Protein AF-A0A6C0CWK1-F1 (afdb_monomer_lite)

pLDDT: mean 80.48, std 12.51, range [47.22, 93.94]

Structure (mmCIF, N/CA/C/O backbone):
data_AF-A0A6C0CWK1-F1
#
_entry.id   AF-A0A6C0CWK1-F1
#
loop_
_atom_site.group_PDB
_atom_site.id
_atom_site.type_symbol
_atom_site.label_atom_id
_atom_site.label_alt_id
_atom_site.label_comp_id
_atom_site.label_asym_id
_atom_site.label_entity_id
_atom_site.label_seq_id
_atom_site.pdbx_PDB_ins_code
_atom_site.Cartn_x
_atom_site.Cartn_y
_atom_site.Cartn_z
_atom_site.occupancy
_atom_site.B_iso_or_equiv
_atom_site.auth_seq_id
_atom_site.auth_comp_id
_atom_site.auth_asym_id
_atom_site.auth_atom_id
_atom_site.pdbx_PDB_model_num
ATOM 1 N N . MET A 1 1 ? 17.501 15.037 -28.479 1.00 47.22 1 MET A N 1
ATOM 2 C CA . MET A 1 1 ? 17.568 13.615 -28.060 1.00 47.22 1 MET A CA 1
ATOM 3 C C . MET A 1 1 ? 17.925 13.495 -26.568 1.00 47.22 1 MET A C 1
ATOM 5 O O . MET A 1 1 ? 18.714 12.646 -26.184 1.00 47.22 1 MET A O 1
ATOM 9 N N . SER A 1 2 ? 17.358 14.362 -25.718 1.00 50.47 2 SER A N 1
ATOM 10 C CA . SER A 1 2 ? 17.754 14.552 -24.309 1.00 50.47 2 SER A CA 1
ATOM 11 C C . SER A 1 2 ? 16.582 14.459 -23.321 1.00 50.47 2 SER A C 1
ATOM 13 O O . SER A 1 2 ? 16.743 14.811 -22.162 1.00 50.47 2 SER A O 1
ATOM 15 N N . GLU A 1 3 ? 15.417 13.981 -23.762 1.00 53.56 3 GLU A N 1
ATOM 16 C CA . GLU A 1 3 ? 14.174 13.981 -22.967 1.00 53.56 3 GLU A CA 1
ATOM 17 C C . GLU A 1 3 ? 13.786 12.581 -22.452 1.00 53.56 3 GLU A C 1
ATOM 19 O O . GLU A 1 3 ? 12.813 12.431 -21.725 1.00 53.56 3 GLU A O 1
ATOM 24 N N . CYS A 1 4 ? 14.554 11.530 -22.769 1.00 59.50 4 CYS A N 1
ATOM 25 C CA . CYS A 1 4 ? 14.257 10.170 -22.306 1.00 59.50 4 CYS A CA 1
ATOM 26 C C . CYS A 1 4 ? 15.059 9.794 -21.056 1.00 59.50 4 CYS A C 1
ATOM 28 O O . CYS A 1 4 ? 15.853 8.857 -21.025 1.00 59.50 4 CYS A O 1
ATOM 30 N N . LYS A 1 5 ? 14.866 10.589 -20.004 1.00 60.81 5 LYS A N 1
ATOM 31 C CA . LYS A 1 5 ? 15.238 10.250 -18.626 1.00 60.81 5 LYS A CA 1
ATOM 32 C C . LYS A 1 5 ? 14.022 10.428 -17.724 1.00 60.81 5 LYS A C 1
ATOM 34 O O . LYS A 1 5 ? 14.105 11.035 -16.660 1.00 60.81 5 LYS A O 1
ATOM 39 N N . ILE A 1 6 ? 12.870 9.899 -18.134 1.00 63.53 6 ILE A N 1
ATOM 40 C CA . ILE A 1 6 ? 11.832 9.624 -17.144 1.00 63.53 6 ILE A CA 1
ATOM 41 C C . ILE A 1 6 ? 12.447 8.656 -16.132 1.00 63.53 6 ILE A C 1
ATOM 43 O O . ILE A 1 6 ? 13.112 7.687 -16.505 1.00 63.53 6 ILE A O 1
ATOM 47 N N . SER A 1 7 ? 12.289 8.950 -14.844 1.00 75.12 7 SER A N 1
ATOM 48 C CA . SER A 1 7 ? 12.755 8.051 -13.794 1.00 75.12 7 SER A CA 1
ATOM 49 C C . SER A 1 7 ? 11.944 6.763 -13.893 1.00 75.12 7 SER A C 1
ATOM 51 O O . SER A 1 7 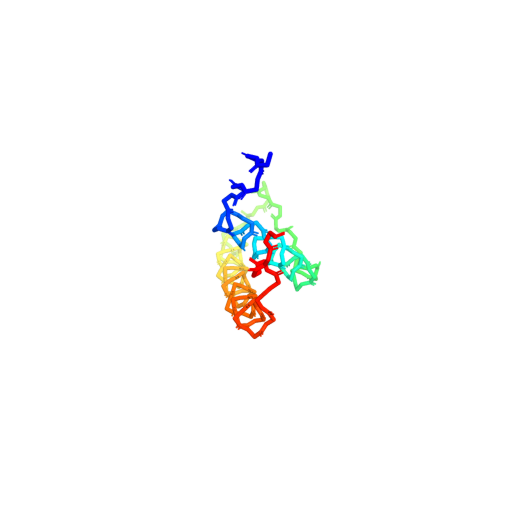? 10.816 6.682 -13.410 1.00 75.12 7 SER A O 1
ATOM 53 N N . ILE A 1 8 ? 12.516 5.760 -14.558 1.00 80.31 8 ILE A N 1
ATOM 54 C CA . ILE A 1 8 ? 11.936 4.424 -14.734 1.00 80.31 8 ILE A CA 1
ATOM 55 C C . ILE A 1 8 ? 11.469 3.874 -13.377 1.00 80.31 8 ILE A C 1
ATOM 57 O O . ILE A 1 8 ? 10.396 3.286 -13.269 1.00 80.31 8 ILE A O 1
ATOM 61 N N . TYR A 1 9 ? 12.226 4.156 -12.313 1.00 81.56 9 TYR A N 1
ATOM 62 C CA . TYR A 1 9 ? 11.873 3.802 -10.941 1.00 81.56 9 TYR A CA 1
ATOM 63 C C . TYR A 1 9 ? 10.582 4.478 -10.453 1.00 81.56 9 TYR A C 1
ATOM 65 O O . TYR A 1 9 ? 9.742 3.806 -9.855 1.00 81.56 9 TYR A O 1
ATOM 73 N N . LEU A 1 10 ? 10.382 5.773 -10.734 1.00 85.12 10 LEU A N 1
ATOM 74 C CA . LEU A 1 10 ? 9.133 6.474 -10.399 1.00 85.12 10 LEU A CA 1
ATOM 75 C C . LEU A 1 10 ? 7.946 5.922 -11.200 1.00 85.12 10 LEU A C 1
ATOM 77 O O . LEU A 1 10 ? 6.863 5.764 -10.640 1.00 85.12 10 LEU A O 1
ATOM 81 N N . ALA A 1 11 ? 8.148 5.576 -12.474 1.00 86.75 11 ALA A N 1
ATOM 82 C CA . ALA A 1 11 ? 7.102 4.978 -13.306 1.00 86.75 11 ALA A CA 1
ATOM 83 C C . ALA A 1 11 ? 6.659 3.603 -12.774 1.00 86.75 11 ALA A C 1
ATOM 85 O O . ALA A 1 11 ? 5.461 3.352 -12.630 1.00 86.75 11 ALA A O 1
ATOM 86 N N . TYR A 1 12 ? 7.610 2.740 -12.397 1.00 86.81 12 TYR A N 1
ATOM 87 C CA . TYR A 1 12 ? 7.305 1.464 -11.742 1.00 86.81 12 TYR A CA 1
ATOM 88 C C . TYR A 1 12 ? 6.598 1.653 -10.395 1.00 86.81 12 TYR A C 1
ATOM 90 O O . TYR A 1 12 ? 5.633 0.942 -10.111 1.00 86.81 12 TYR A O 1
ATOM 98 N N . GLY A 1 13 ? 7.038 2.625 -9.589 1.00 89.06 13 GLY A N 1
ATOM 99 C CA . GLY A 1 13 ? 6.401 2.957 -8.314 1.00 89.06 13 GLY A CA 1
ATOM 100 C C . GLY A 1 13 ? 4.948 3.407 -8.481 1.00 89.06 13 GLY A C 1
ATOM 101 O O . GLY A 1 13 ? 4.066 2.901 -7.786 1.00 89.06 13 GLY A O 1
ATOM 102 N N . MET A 1 14 ? 4.675 4.294 -9.443 1.00 91.00 14 MET A N 1
ATOM 103 C CA . MET A 1 14 ? 3.311 4.759 -9.718 1.00 91.00 14 MET A CA 1
ATOM 104 C C . MET A 1 14 ? 2.422 3.659 -10.291 1.00 91.00 14 MET A C 1
ATOM 106 O O . MET A 1 14 ? 1.278 3.530 -9.861 1.00 91.00 14 MET A O 1
ATOM 110 N N . LEU A 1 15 ? 2.936 2.828 -11.202 1.00 91.00 15 LEU A N 1
ATOM 111 C CA . LEU A 1 15 ? 2.182 1.692 -11.734 1.00 91.00 15 LEU A CA 1
ATOM 112 C C . LEU A 1 15 ? 1.768 0.731 -10.612 1.00 91.00 15 LEU A C 1
ATOM 114 O O . LEU A 1 15 ? 0.604 0.335 -10.531 1.00 91.00 15 LEU A O 1
ATOM 118 N N . LEU A 1 16 ? 2.704 0.400 -9.719 1.00 93.44 16 LEU A N 1
ATOM 119 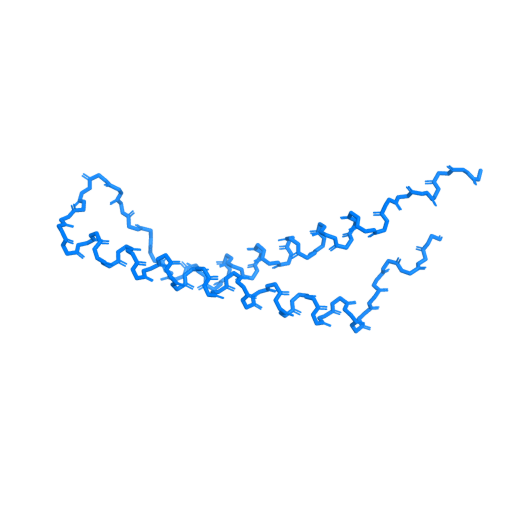C CA . LEU A 1 16 ? 2.437 -0.451 -8.564 1.00 93.44 16 LEU A CA 1
ATOM 120 C C . LEU A 1 16 ? 1.400 0.176 -7.625 1.00 93.44 16 LEU A C 1
ATOM 122 O O . LEU A 1 16 ? 0.491 -0.515 -7.162 1.00 93.44 16 LEU A O 1
ATOM 126 N N . TYR A 1 17 ? 1.518 1.477 -7.356 1.00 92.69 17 TYR A N 1
ATOM 127 C CA . TYR A 1 17 ? 0.590 2.206 -6.495 1.00 92.69 17 TYR A CA 1
ATOM 128 C C . TYR A 1 17 ? -0.834 2.235 -7.066 1.00 92.69 17 TYR A C 1
ATOM 130 O O . TYR A 1 17 ? -1.791 1.932 -6.347 1.00 92.69 17 TYR A O 1
ATOM 138 N N . ILE A 1 18 ? -0.980 2.539 -8.359 1.00 93.88 18 ILE A N 1
ATOM 139 C CA . ILE A 1 18 ? -2.276 2.558 -9.051 1.00 93.88 18 ILE A CA 1
ATOM 140 C C . ILE A 1 18 ? -2.898 1.162 -9.029 1.00 93.88 18 ILE A C 1
ATOM 142 O O . ILE A 1 18 ? -4.049 1.011 -8.622 1.00 93.88 18 ILE A O 1
ATOM 146 N N . PHE A 1 19 ? -2.128 0.133 -9.393 1.00 93.19 19 PHE A N 1
ATOM 147 C CA . PHE A 1 19 ? -2.597 -1.251 -9.369 1.00 93.19 19 PHE A CA 1
ATOM 148 C C . PHE A 1 19 ? -3.070 -1.667 -7.972 1.00 93.19 19 PHE A C 1
ATOM 150 O O . PHE A 1 19 ? -4.181 -2.173 -7.812 1.00 93.19 19 PHE A O 1
ATOM 157 N N . THR A 1 20 ? -2.255 -1.399 -6.949 1.00 92.50 20 THR A N 1
ATOM 158 C CA . THR A 1 20 ? -2.587 -1.719 -5.555 1.00 92.50 20 THR A CA 1
ATOM 159 C C . THR A 1 20 ? -3.852 -0.988 -5.109 1.00 92.50 20 THR A C 1
ATOM 161 O O . THR A 1 20 ? -4.689 -1.580 -4.433 1.00 92.50 20 THR A O 1
ATOM 164 N N . SER A 1 21 ? -4.028 0.272 -5.513 1.00 91.50 21 SER A N 1
ATOM 165 C CA . SER A 1 21 ? -5.215 1.068 -5.178 1.00 91.50 21 SER A CA 1
ATOM 166 C C . SER A 1 21 ? -6.480 0.514 -5.836 1.00 91.50 21 SER A C 1
ATOM 168 O O . SER A 1 21 ? -7.506 0.389 -5.170 1.00 91.50 21 SER A O 1
ATOM 170 N N . ILE A 1 22 ? -6.405 0.113 -7.108 1.00 92.69 22 ILE A N 1
ATOM 171 C CA . ILE A 1 22 ? -7.521 -0.530 -7.819 1.00 92.69 22 ILE A CA 1
ATOM 172 C C . ILE A 1 22 ? -7.872 -1.866 -7.157 1.00 92.69 22 ILE A C 1
ATOM 174 O O . ILE A 1 22 ? -9.033 -2.102 -6.826 1.00 92.69 22 ILE A O 1
ATOM 178 N N . TYR A 1 23 ? -6.872 -2.714 -6.903 1.00 91.31 23 TYR A N 1
ATOM 179 C CA . TYR A 1 23 ? -7.062 -3.991 -6.215 1.00 91.31 23 TYR A CA 1
ATOM 180 C C . TYR A 1 23 ? -7.704 -3.797 -4.836 1.00 91.31 23 TYR A C 1
ATOM 182 O O . TYR A 1 23 ? -8.675 -4.471 -4.489 1.00 91.31 23 TYR A O 1
ATOM 190 N N . TYR A 1 24 ? -7.199 -2.833 -4.064 1.00 89.50 24 TYR A N 1
ATOM 191 C CA . TYR A 1 24 ? -7.740 -2.488 -2.759 1.00 89.50 24 TYR A CA 1
ATOM 192 C C . TYR A 1 24 ? -9.207 -2.063 -2.858 1.00 89.50 24 TYR A C 1
ATOM 194 O O . TYR A 1 24 ? -10.026 -2.576 -2.100 1.00 89.50 24 TYR A O 1
ATOM 202 N N . LEU A 1 25 ? -9.562 -1.178 -3.792 1.00 87.75 25 LEU A N 1
ATOM 203 C CA . LEU A 1 25 ? -10.943 -0.719 -3.963 1.00 87.75 25 LEU A CA 1
ATOM 204 C C . LEU A 1 25 ? -11.886 -1.863 -4.349 1.00 87.75 25 LEU A C 1
ATOM 206 O O . LEU A 1 25 ? -12.960 -1.960 -3.767 1.00 87.75 25 LEU A O 1
ATOM 210 N N . ILE A 1 26 ? -11.476 -2.756 -5.255 1.00 88.75 26 ILE A N 1
ATOM 211 C CA . ILE A 1 26 ? -12.294 -3.904 -5.682 1.00 88.75 26 ILE A CA 1
ATOM 212 C C . ILE A 1 26 ? -12.564 -4.850 -4.507 1.00 88.75 26 ILE A C 1
ATOM 214 O O . ILE A 1 26 ? -13.706 -5.233 -4.266 1.00 88.75 26 ILE A O 1
ATOM 218 N N . ILE A 1 27 ? -11.528 -5.208 -3.745 1.00 87.44 27 ILE A N 1
ATOM 219 C CA . ILE A 1 27 ? -11.662 -6.166 -2.639 1.00 87.44 27 ILE A CA 1
ATOM 220 C C . ILE A 1 27 ? -12.360 -5.543 -1.426 1.00 87.44 27 ILE A C 1
ATOM 222 O O . ILE A 1 27 ? -13.119 -6.216 -0.730 1.00 87.44 27 ILE A O 1
ATOM 226 N N . THR A 1 28 ? -12.124 -4.258 -1.156 1.00 84.38 28 THR A N 1
ATOM 227 C CA . THR A 1 28 ? -12.733 -3.570 -0.008 1.00 84.38 28 THR A CA 1
ATOM 228 C C . THR A 1 28 ? -14.112 -2.987 -0.302 1.00 84.38 28 THR A C 1
ATOM 230 O O . THR A 1 28 ? -14.752 -2.516 0.633 1.00 84.38 28 THR A O 1
ATOM 233 N N . TYR A 1 29 ? -14.608 -3.079 -1.542 1.00 82.12 29 TYR A N 1
ATOM 234 C CA . TYR A 1 29 ? -15.922 -2.568 -1.949 1.00 82.12 29 TYR A CA 1
ATOM 235 C C . TYR A 1 29 ? -17.066 -3.097 -1.070 1.00 82.12 29 TYR A C 1
ATOM 237 O O . TYR A 1 29 ? -17.934 -2.337 -0.653 1.00 82.12 29 TYR A O 1
ATOM 245 N N . ASN A 1 30 ? -17.021 -4.384 -0.712 1.00 72.56 30 ASN A N 1
ATOM 246 C CA . ASN A 1 30 ? -18.033 -5.015 0.142 1.00 72.56 30 ASN A CA 1
ATOM 247 C C . ASN A 1 30 ? -17.782 -4.825 1.649 1.00 72.56 30 ASN A C 1
ATOM 249 O O . ASN A 1 30 ? -18.592 -5.256 2.468 1.00 72.56 30 ASN A O 1
ATOM 253 N N . ILE A 1 31 ? -16.669 -4.199 2.043 1.00 76.56 31 ILE A N 1
ATOM 254 C CA . ILE A 1 31 ? -16.348 -3.936 3.448 1.00 76.56 31 ILE A CA 1
ATOM 255 C C . ILE A 1 31 ? -16.921 -2.564 3.805 1.00 76.56 31 ILE A C 1
ATOM 257 O O . ILE A 1 31 ? -16.298 -1.534 3.540 1.00 76.56 31 ILE A O 1
ATOM 261 N N . GLY A 1 32 ? -18.097 -2.555 4.436 1.00 65.88 32 GLY A N 1
ATOM 262 C CA . GLY A 1 32 ? -18.764 -1.333 4.892 1.00 65.88 32 GLY A CA 1
ATOM 263 C C . GLY A 1 32 ? -17.828 -0.378 5.650 1.00 65.88 32 GLY A C 1
ATOM 264 O O . GLY A 1 32 ? -16.868 -0.790 6.309 1.00 65.88 32 GLY A O 1
ATOM 265 N N . THR A 1 33 ? -18.072 0.926 5.530 1.00 66.25 33 THR A N 1
ATOM 266 C CA . THR A 1 33 ? -17.314 1.956 6.251 1.00 66.25 33 THR A CA 1
ATOM 267 C C . THR A 1 33 ? -17.909 2.163 7.644 1.00 66.25 33 THR A C 1
ATOM 269 O O . THR A 1 33 ? -19.037 2.647 7.739 1.00 66.25 33 THR A O 1
ATOM 272 N N . PRO A 1 34 ? -17.189 1.840 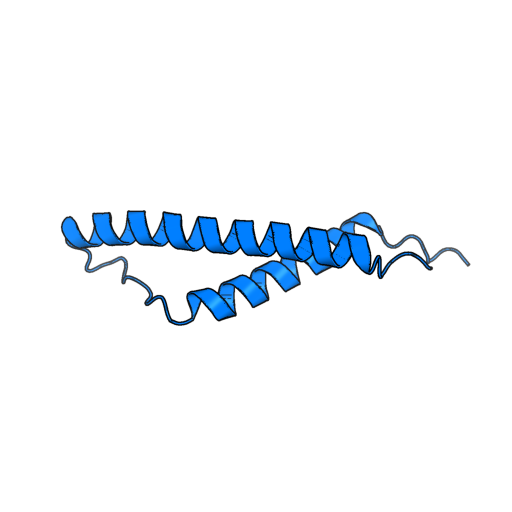8.733 1.00 60.97 34 PRO A N 1
ATOM 273 C CA . PRO A 1 34 ? -17.690 2.110 10.075 1.00 60.97 34 PRO A CA 1
ATOM 274 C C . PRO A 1 34 ? -17.732 3.629 10.319 1.00 60.97 34 PRO A C 1
ATOM 276 O O . PRO A 1 34 ? -16.704 4.304 10.217 1.00 60.97 34 PRO A O 1
ATOM 279 N N . PHE A 1 35 ? -18.917 4.169 10.628 1.00 59.06 35 PHE A N 1
ATOM 280 C CA . PHE A 1 35 ? -19.110 5.584 10.970 1.00 59.06 35 PHE A CA 1
ATOM 281 C C . PHE A 1 35 ? -18.338 5.925 12.238 1.00 59.06 35 PHE A C 1
ATOM 283 O O . PHE A 1 35 ? -18.497 5.251 13.242 1.00 59.06 35 PHE A O 1
ATOM 290 N N . LYS A 1 36 ? -17.500 6.962 12.202 1.00 55.41 36 LYS A N 1
ATOM 291 C CA . LYS A 1 36 ? -16.577 7.315 13.291 1.00 55.41 36 LYS A CA 1
ATOM 292 C C . LYS A 1 36 ? -17.281 7.840 14.552 1.00 55.41 36 LYS A C 1
ATOM 294 O O . LYS A 1 36 ? -16.753 7.632 15.640 1.00 55.41 36 LYS A O 1
ATOM 299 N N . ASP A 1 37 ? -18.456 8.449 14.403 1.00 53.72 37 ASP A N 1
ATOM 300 C CA . ASP A 1 37 ? -19.079 9.270 15.453 1.00 53.72 37 ASP A CA 1
ATOM 301 C C . ASP A 1 37 ? -20.182 8.548 16.251 1.00 53.72 37 ASP A C 1
ATOM 303 O O . ASP A 1 37 ? -20.741 9.113 17.183 1.00 53.72 37 ASP A O 1
ATOM 307 N N . SER A 1 38 ? -20.469 7.282 15.925 1.00 59.56 38 SER A N 1
ATOM 308 C CA . SER A 1 38 ? -21.495 6.462 16.596 1.00 59.56 38 SER A CA 1
ATOM 309 C C . SER A 1 38 ? -20.930 5.180 17.228 1.00 59.56 38 SER A C 1
ATOM 311 O O . SER A 1 38 ? -21.708 4.312 17.617 1.00 59.56 38 SER A O 1
ATOM 313 N N . LEU A 1 39 ? -19.601 5.019 17.295 1.00 67.00 39 LEU A N 1
ATOM 314 C CA . LEU A 1 39 ? -18.982 3.743 17.673 1.00 67.00 39 LEU A CA 1
ATOM 315 C C . LEU A 1 39 ? -19.091 3.488 19.180 1.00 67.00 39 LEU A C 1
ATOM 317 O O . LEU A 1 39 ? -18.435 4.157 19.977 1.00 67.00 39 LEU A O 1
ATOM 321 N N . THR A 1 40 ? -19.856 2.470 19.568 1.00 77.88 40 THR A N 1
ATOM 322 C CA . THR A 1 40 ? -19.762 1.842 20.890 1.00 77.88 40 THR A CA 1
ATOM 323 C C . THR A 1 40 ? -18.398 1.153 21.052 1.00 77.88 40 THR A C 1
ATOM 325 O O . THR A 1 40 ? -17.665 0.947 20.081 1.00 77.88 40 THR A O 1
ATOM 328 N N . GLN A 1 41 ? -18.031 0.769 22.279 1.00 78.25 41 GLN A N 1
ATOM 329 C CA . GLN A 1 41 ? -16.756 0.081 22.549 1.00 78.25 41 GLN A CA 1
ATOM 330 C C . GLN A 1 41 ? -16.593 -1.213 21.725 1.00 78.25 41 GLN A C 1
ATOM 332 O O . GLN A 1 41 ? -15.505 -1.504 21.233 1.00 78.25 41 GLN A O 1
ATOM 337 N N . GLU A 1 42 ? -17.683 -1.942 21.476 1.00 76.12 42 GLU A N 1
ATOM 338 C CA . GLU A 1 42 ? -17.680 -3.121 20.598 1.00 76.12 42 GLU A CA 1
ATOM 339 C C . GLU A 1 42 ? -17.405 -2.753 19.134 1.00 76.12 42 GLU A C 1
ATOM 341 O O . GLU A 1 42 ? -16.646 -3.425 18.437 1.00 76.12 42 GLU A O 1
ATOM 346 N N . GLN A 1 43 ? -17.953 -1.636 18.655 1.00 72.38 43 GLN A N 1
ATOM 347 C CA . GLN A 1 43 ? -17.721 -1.196 17.282 1.00 72.38 43 GLN A CA 1
ATOM 348 C C . GLN A 1 43 ? -16.299 -0.635 17.083 1.00 72.38 43 GLN A C 1
ATOM 350 O O . GLN A 1 43 ? -15.760 -0.705 15.974 1.00 72.38 43 GLN A O 1
ATOM 355 N N . LEU A 1 44 ? -15.645 -0.141 18.145 1.00 78.00 44 LEU A N 1
ATOM 356 C CA . LEU A 1 44 ? -14.210 0.177 18.128 1.00 78.00 44 LEU A CA 1
ATOM 357 C C . LEU A 1 44 ? -13.353 -1.079 17.924 1.00 78.00 44 LEU A C 1
ATOM 359 O O . LEU A 1 44 ? -12.408 -1.033 17.133 1.00 78.00 44 LEU A O 1
ATOM 363 N N . TYR A 1 45 ? -13.703 -2.193 18.571 1.00 80.06 45 TYR A N 1
ATOM 364 C CA . TYR A 1 45 ? -13.033 -3.480 18.368 1.00 80.06 45 TYR A CA 1
ATOM 365 C C . TYR A 1 45 ? -13.194 -3.973 16.920 1.00 80.06 45 TYR A C 1
ATOM 367 O O . TYR A 1 45 ? -12.201 -4.205 16.228 1.00 80.06 45 TYR A O 1
ATOM 375 N N . ILE A 1 46 ? -14.425 -3.979 16.397 1.00 78.06 46 ILE A N 1
ATOM 376 C CA . ILE A 1 46 ? -14.715 -4.371 15.002 1.00 78.06 46 ILE A CA 1
ATOM 377 C C . ILE A 1 46 ? -13.966 -3.477 13.997 1.00 78.06 46 ILE A C 1
ATOM 379 O O . ILE A 1 46 ? -13.482 -3.937 12.956 1.00 78.06 46 ILE A O 1
ATOM 383 N N . LYS A 1 47 ? -13.818 -2.182 14.301 1.00 79.94 47 LYS A N 1
ATOM 384 C CA . LYS A 1 47 ? -13.026 -1.258 13.481 1.00 79.94 47 LYS A CA 1
ATOM 385 C C . LYS A 1 47 ? -11.544 -1.630 13.476 1.00 79.94 47 LYS A C 1
ATOM 387 O O . LYS A 1 47 ? -10.933 -1.589 12.409 1.00 79.94 47 LYS A O 1
ATOM 392 N N . GLN A 1 48 ? -10.961 -1.973 14.625 1.00 81.19 48 GLN A N 1
ATOM 393 C CA . GLN A 1 48 ? -9.559 -2.399 14.699 1.00 81.19 48 GLN A CA 1
ATOM 394 C C . GLN A 1 48 ? -9.318 -3.662 13.867 1.00 81.19 48 GLN A C 1
ATOM 396 O O . GLN A 1 48 ? -8.368 -3.702 13.081 1.00 81.19 48 GLN A O 1
ATOM 401 N N . GLU A 1 49 ? -10.218 -4.641 13.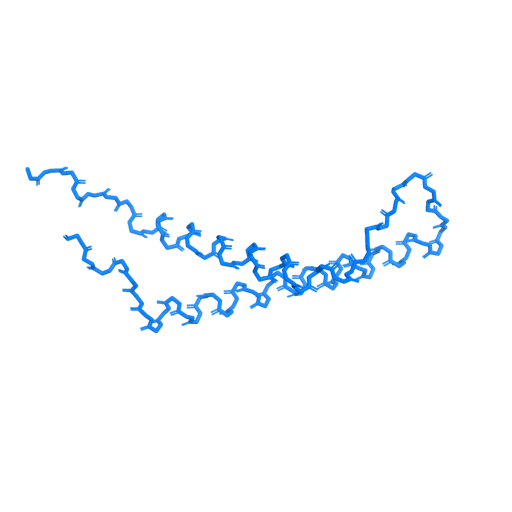940 1.00 83.12 49 GLU A N 1
ATOM 402 C CA . GLU A 1 49 ? -10.142 -5.842 13.102 1.00 83.12 49 GLU A CA 1
ATOM 403 C C . GLU A 1 49 ? -10.270 -5.508 11.610 1.00 83.12 49 GLU A C 1
ATOM 405 O O . GLU A 1 49 ? -9.469 -5.957 10.786 1.00 83.12 49 GLU A O 1
ATOM 410 N N . SER A 1 50 ? -11.203 -4.621 11.258 1.00 81.94 50 SER A N 1
ATOM 411 C CA . SER A 1 50 ? -11.391 -4.155 9.879 1.00 81.94 50 SER A CA 1
ATOM 412 C C . SER A 1 50 ? -10.148 -3.451 9.322 1.00 81.94 50 SER A C 1
ATOM 414 O O . SER A 1 50 ? -9.830 -3.596 8.138 1.00 81.94 50 SER A O 1
ATOM 416 N N . VAL A 1 51 ? -9.409 -2.711 10.155 1.00 85.12 51 VAL A N 1
ATOM 417 C CA . VAL A 1 51 ? -8.131 -2.089 9.767 1.00 85.12 51 VAL A CA 1
ATOM 418 C C . VAL A 1 51 ? -7.082 -3.155 9.450 1.00 85.12 51 VAL A C 1
ATOM 420 O O . VAL A 1 51 ? -6.380 -3.028 8.444 1.00 85.12 51 VAL A O 1
ATOM 423 N N . LEU A 1 52 ? -6.990 -4.222 10.249 1.00 86.44 52 LEU A N 1
ATOM 424 C CA . LEU A 1 52 ? -6.057 -5.324 9.991 1.00 86.44 52 LEU A CA 1
ATOM 425 C C . LEU A 1 52 ? -6.381 -6.048 8.679 1.00 86.44 52 LEU A C 1
ATOM 427 O O . LEU A 1 52 ? -5.467 -6.341 7.900 1.00 86.44 52 LEU A O 1
ATOM 431 N N . VAL A 1 53 ? -7.667 -6.275 8.394 1.00 87.19 53 VAL A N 1
ATOM 432 C CA . VAL A 1 53 ? -8.122 -6.871 7.128 1.00 87.19 53 VAL A CA 1
ATOM 433 C C . VAL A 1 53 ? -7.749 -5.979 5.942 1.00 87.19 53 VAL A C 1
ATOM 435 O O . VAL A 1 53 ? -7.104 -6.444 5.003 1.00 87.19 53 VAL A O 1
ATOM 438 N N . ARG A 1 54 ? -8.065 -4.679 6.004 1.00 87.44 54 ARG A N 1
ATOM 439 C CA . ARG A 1 54 ? -7.732 -3.704 4.945 1.00 87.44 54 ARG A CA 1
ATOM 440 C C . ARG A 1 54 ? -6.224 -3.599 4.713 1.00 87.44 54 ARG A C 1
ATOM 442 O O . ARG A 1 54 ? -5.780 -3.570 3.566 1.00 87.44 54 ARG A O 1
ATOM 449 N N . LYS A 1 55 ? -5.431 -3.617 5.789 1.00 88.38 55 LYS A N 1
ATOM 450 C CA . LYS A 1 55 ? -3.965 -3.641 5.722 1.00 88.38 55 LYS A CA 1
ATOM 451 C C . LYS A 1 55 ? -3.476 -4.889 4.985 1.00 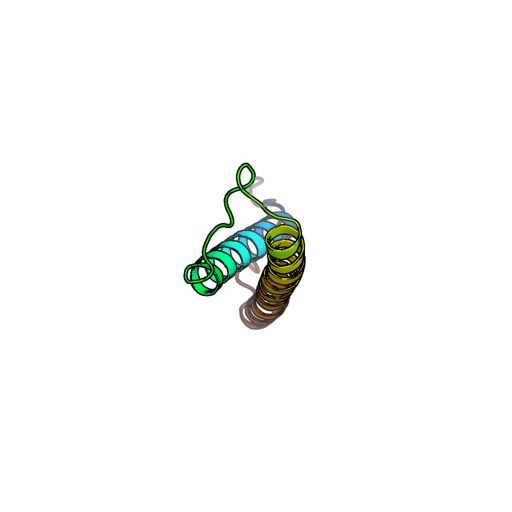88.38 55 LYS A C 1
ATOM 453 O O . LYS A 1 55 ? -2.676 -4.766 4.062 1.00 88.38 55 LYS A O 1
ATOM 458 N N . ARG A 1 56 ? -3.986 -6.074 5.341 1.00 90.38 56 ARG A N 1
ATOM 459 C CA . ARG A 1 56 ? -3.638 -7.340 4.674 1.00 90.38 56 ARG A CA 1
ATOM 460 C C . ARG A 1 56 ? -3.949 -7.287 3.179 1.00 90.38 56 ARG A C 1
ATOM 462 O O . ARG A 1 56 ? -3.067 -7.585 2.384 1.00 90.38 56 ARG A O 1
ATOM 469 N N . VAL A 1 57 ? -5.152 -6.844 2.810 1.00 89.81 57 VAL A N 1
ATOM 470 C CA . VAL A 1 57 ? -5.572 -6.696 1.406 1.00 89.81 57 VAL A CA 1
ATOM 471 C C . VAL A 1 57 ? -4.619 -5.778 0.638 1.00 89.81 57 VAL A C 1
ATOM 473 O O . VAL A 1 57 ? -4.188 -6.131 -0.458 1.00 89.81 57 VAL A O 1
ATOM 476 N N . PHE A 1 58 ? -4.233 -4.640 1.219 1.00 89.50 58 PHE A N 1
ATOM 477 C CA . PHE A 1 58 ? -3.298 -3.716 0.578 1.00 89.50 58 PHE A CA 1
ATOM 478 C C . PHE A 1 58 ? -1.921 -4.359 0.339 1.00 89.50 58 PHE A C 1
ATOM 480 O O . PHE A 1 58 ? -1.406 -4.303 -0.775 1.00 8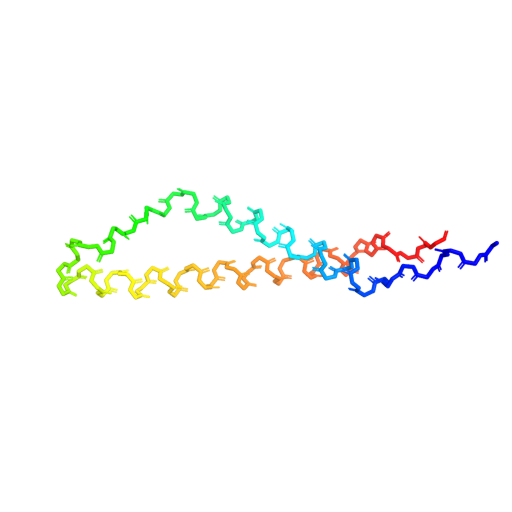9.50 58 PHE A O 1
ATOM 487 N N . TYR A 1 59 ? -1.352 -5.047 1.337 1.00 92.12 59 TYR A N 1
ATOM 488 C CA . TYR A 1 59 ? -0.076 -5.758 1.164 1.00 92.12 59 TYR A CA 1
ATOM 489 C C . TYR A 1 59 ? -0.161 -6.891 0.141 1.00 92.12 59 TYR A C 1
ATOM 491 O O . TYR A 1 59 ? 0.767 -7.061 -0.648 1.00 92.12 59 TYR A O 1
ATOM 499 N N . THR A 1 60 ? -1.265 -7.639 0.107 1.00 92.19 60 THR A N 1
ATOM 500 C CA . THR A 1 60 ? -1.490 -8.656 -0.927 1.00 92.19 60 THR A CA 1
ATOM 501 C C . THR A 1 60 ? -1.506 -8.024 -2.321 1.00 92.19 60 THR A C 1
ATOM 503 O O . THR A 1 60 ? -0.857 -8.546 -3.225 1.00 92.19 60 THR A O 1
ATOM 506 N N . GLY A 1 61 ? -2.158 -6.867 -2.482 1.00 89.75 61 GLY A N 1
ATOM 507 C CA . GLY A 1 61 ? -2.153 -6.102 -3.732 1.00 89.75 61 GLY A CA 1
ATOM 508 C C . GLY A 1 61 ? -0.751 -5.673 -4.173 1.00 89.75 61 GLY A C 1
ATOM 509 O O . GLY A 1 61 ? -0.411 -5.835 -5.344 1.00 89.75 61 GLY A O 1
ATOM 510 N N . ILE A 1 62 ? 0.093 -5.219 -3.236 1.00 92.50 62 ILE A N 1
ATOM 511 C CA . ILE A 1 62 ? 1.499 -4.880 -3.518 1.00 92.50 62 ILE A CA 1
ATOM 512 C C . ILE A 1 62 ? 2.270 -6.111 -3.997 1.00 92.50 62 ILE A C 1
ATOM 514 O O . ILE A 1 62 ? 2.957 -6.038 -5.011 1.00 92.50 62 ILE A O 1
ATOM 518 N N . ILE A 1 63 ? 2.170 -7.240 -3.289 1.00 93.94 63 ILE A N 1
ATOM 519 C CA . ILE A 1 63 ? 2.912 -8.465 -3.634 1.00 93.94 63 ILE A CA 1
ATOM 520 C C . ILE A 1 63 ? 2.528 -8.945 -5.037 1.00 93.94 63 ILE A C 1
ATOM 522 O O . ILE A 1 63 ? 3.405 -9.225 -5.856 1.00 93.94 63 ILE A O 1
ATOM 526 N N . ILE A 1 64 ? 1.225 -8.983 -5.332 1.00 92.38 64 ILE A N 1
ATOM 527 C CA . ILE A 1 64 ? 0.709 -9.350 -6.654 1.00 92.38 64 ILE A CA 1
ATOM 528 C C . ILE A 1 64 ? 1.206 -8.356 -7.712 1.00 92.38 64 ILE A C 1
ATOM 530 O O . ILE A 1 64 ? 1.717 -8.770 -8.751 1.00 92.38 64 ILE A O 1
ATOM 534 N N . GLY A 1 65 ? 1.114 -7.052 -7.444 1.00 91.06 65 GLY A N 1
ATOM 535 C CA . GLY A 1 65 ? 1.554 -6.011 -8.372 1.00 91.06 65 GLY A CA 1
ATOM 536 C C . GLY A 1 65 ? 3.049 -6.088 -8.690 1.00 91.06 65 GLY A C 1
ATOM 537 O O . GLY A 1 65 ? 3.431 -6.020 -9.857 1.00 91.06 65 GLY A O 1
ATOM 538 N N . VAL A 1 66 ? 3.901 -6.304 -7.683 1.00 92.12 66 VAL A N 1
ATOM 539 C CA . VAL A 1 66 ? 5.348 -6.503 -7.872 1.00 92.12 66 VAL A CA 1
ATOM 540 C C . VAL A 1 66 ? 5.613 -7.752 -8.708 1.00 92.12 66 VAL A C 1
ATOM 542 O O . VAL A 1 66 ? 6.419 -7.702 -9.636 1.00 92.12 66 VAL A O 1
ATOM 545 N N . PHE A 1 67 ? 4.913 -8.855 -8.432 1.00 93.06 67 PHE A N 1
ATOM 546 C CA . PHE A 1 67 ? 5.041 -10.089 -9.206 1.00 93.06 67 PHE A CA 1
ATOM 547 C C . PHE A 1 67 ? 4.700 -9.873 -10.691 1.00 93.06 67 PHE A C 1
ATOM 549 O O . PHE A 1 67 ? 5.498 -10.225 -11.563 1.00 93.06 67 PHE A O 1
ATOM 556 N N . PHE A 1 68 ? 3.578 -9.209 -10.986 1.00 90.56 68 PHE A N 1
ATOM 557 C CA . PHE A 1 68 ? 3.183 -8.859 -12.356 1.00 90.56 68 PHE A CA 1
ATOM 558 C C . PHE A 1 68 ? 4.205 -7.956 -13.053 1.00 90.56 68 PHE A C 1
ATOM 560 O O . PHE A 1 68 ? 4.589 -8.211 -14.198 1.00 90.56 68 PHE A O 1
ATOM 567 N N . ILE A 1 69 ? 4.683 -6.922 -12.360 1.00 89.19 69 ILE A N 1
ATOM 568 C CA . ILE A 1 69 ? 5.688 -5.991 -12.883 1.00 89.19 69 ILE A CA 1
ATOM 569 C C . ILE A 1 69 ? 7.004 -6.715 -13.200 1.00 89.19 69 ILE A C 1
ATOM 571 O O . ILE A 1 69 ? 7.612 -6.444 -14.237 1.00 89.19 69 ILE A O 1
ATOM 575 N N . CYS A 1 70 ? 7.435 -7.654 -12.355 1.00 87.25 70 CYS A N 1
ATOM 576 C CA . CYS A 1 70 ? 8.657 -8.431 -12.565 1.00 87.25 70 CYS A CA 1
ATOM 577 C C . CYS A 1 70 ? 8.597 -9.333 -13.805 1.00 87.25 70 CYS A C 1
ATOM 579 O O . CYS A 1 70 ? 9.632 -9.513 -14.458 1.00 87.25 70 CYS A O 1
ATOM 581 N N . ILE A 1 71 ? 7.414 -9.874 -14.122 1.00 89.19 71 ILE A N 1
ATOM 582 C CA . ILE A 1 71 ? 7.175 -10.711 -15.306 1.00 89.19 71 ILE A CA 1
ATOM 583 C C . ILE A 1 71 ? 7.103 -9.847 -16.568 1.00 89.19 71 ILE A C 1
ATOM 585 O O . ILE A 1 71 ? 7.818 -10.109 -17.533 1.00 89.19 71 ILE A O 1
ATOM 589 N N . TRP A 1 72 ? 6.272 -8.801 -16.561 1.00 88.50 72 TRP A N 1
ATOM 590 C CA . TRP A 1 72 ? 5.999 -8.007 -17.763 1.00 88.50 72 TRP A CA 1
ATOM 591 C C . TRP A 1 72 ? 7.134 -7.016 -18.072 1.00 88.50 72 TRP A C 1
ATOM 593 O O . TRP A 1 72 ? 7.543 -6.873 -19.222 1.00 88.50 72 TRP A O 1
ATOM 603 N N . ARG A 1 73 ? 7.692 -6.355 -17.049 1.00 83.06 73 ARG A N 1
ATOM 604 C CA . ARG A 1 73 ? 8.711 -5.289 -17.160 1.00 83.06 73 ARG A CA 1
ATOM 605 C C . ARG A 1 73 ? 8.385 -4.249 -18.254 1.00 83.06 73 ARG A C 1
ATOM 607 O O . ARG A 1 73 ? 9.168 -4.084 -19.191 1.00 83.06 73 ARG A O 1
ATOM 614 N N . PRO A 1 74 ? 7.243 -3.547 -18.142 1.00 80.69 74 PRO A N 1
ATOM 615 C CA . PRO A 1 74 ? 6.718 -2.662 -19.186 1.00 80.69 74 PRO A CA 1
ATOM 616 C C . PRO A 1 74 ? 7.614 -1.469 -19.547 1.00 80.69 74 PRO A C 1
ATOM 618 O O . PRO A 1 74 ? 7.562 -1.001 -20.677 1.00 80.69 74 PRO A O 1
ATOM 621 N N . PHE A 1 75 ? 8.457 -0.981 -18.634 1.00 79.56 75 PHE A N 1
ATOM 622 C CA . PHE A 1 75 ? 9.247 0.243 -18.840 1.00 79.56 75 PHE A CA 1
ATOM 623 C C . PHE A 1 75 ? 10.716 -0.043 -19.199 1.00 79.56 75 PHE A C 1
ATOM 625 O O . PHE A 1 75 ? 11.622 0.604 -18.678 1.00 79.56 75 PHE A O 1
ATOM 632 N N . LYS A 1 76 ? 10.980 -1.065 -20.027 1.00 69.25 76 LYS A N 1
ATOM 633 C CA . LYS A 1 76 ? 12.345 -1.431 -20.466 1.00 69.25 76 LYS A CA 1
ATOM 634 C C . LYS A 1 76 ? 12.927 -0.509 -21.539 1.00 69.25 76 LYS A C 1
ATOM 636 O O . LYS A 1 76 ? 14.146 -0.461 -21.671 1.00 69.25 76 LYS A O 1
ATOM 641 N N . THR A 1 77 ? 12.082 0.189 -22.285 1.00 61.25 77 THR A N 1
ATOM 642 C CA . THR A 1 77 ? 12.490 1.032 -23.409 1.00 61.25 77 THR A CA 1
ATOM 643 C C . THR A 1 77 ? 11.973 2.448 -23.215 1.00 61.25 77 THR A C 1
ATOM 645 O O . THR A 1 77 ? 10.774 2.680 -23.071 1.00 61.25 77 THR A O 1
ATOM 648 N N . CYS A 1 78 ? 12.931 3.367 -23.184 1.00 58.31 78 CYS A N 1
ATOM 649 C CA . CYS A 1 78 ? 12.854 4.607 -23.931 1.00 58.31 78 CYS A CA 1
ATOM 650 C C . CYS A 1 78 ? 13.211 4.262 -25.391 1.00 58.31 78 CYS A C 1
ATOM 652 O O . CYS A 1 78 ? 12.531 4.771 -26.294 1.00 58.31 78 CYS A O 1
#

Radius of gyration: 17.96 Å; chains: 1; bounding box: 39×25×51 Å

Sequence (78 aa):
MSECKISIYLAYGMLLYIFTSIYYLIITYNIGTPFKDSLTQEQLYIKQESVLVRKRVFYTGIIIGVFFICIWRPFKTC

Foldseek 3Di:
DPPPPDPLVVVLVVQLVVQLVVQLCVVCVPVDDDDPPPDDPVNVVVVVVVVVVSVVSSVVSNVVSVVVCVVCVPSPDD

Secondary structure (DSSP, 8-state):
-------HHHHHHHHHHHHHHHHHHHHHTTS----TTS--HHHHHHHHHHHHHHHHHHHHHHHHHHHHHHHH-TT---

Organism: NCBI:txid1070528